Protein AF-A0A0F9N6M7-F1 (afdb_monomer_lite)

Radius of gyration: 12.06 Å; chains: 1; bounding box: 30×22×33 Å

Organism: NCBI:txid412755

Secondary structure (DSSP, 8-state):
-EEEETTEEEEEES-TT----TTTS-HHHHHHHHHHHHHT--SEEEETTTEEE-SHHHHHHHHHTT--

Foldseek 3Di:
DWDADPNFIEAEDECLVDDADPPPHDLVVSLVVLVVVLVVLGQWYAYNPPGIDGGSVRVNVVSVVSHD

Sequence (68 aa):
ILLEINNKKILFGQDLHGPIIPGVSNYGDYQNSLKKLLDLNADILCEGHFGIFQPASEVQKFIKRYID

Structure (mmCIF, N/CA/C/O backbone):
data_AF-A0A0F9N6M7-F1
#
_entry.id   AF-A0A0F9N6M7-F1
#
loop_
_atom_site.group_PDB
_atom_site.id
_atom_site.type_symbol
_atom_site.label_atom_id
_atom_site.label_alt_id
_atom_site.label_comp_id
_atom_site.label_asym_id
_atom_site.label_entity_id
_atom_site.label_seq_id
_atom_site.pdbx_PDB_ins_code
_atom_site.Cartn_x
_atom_site.Cartn_y
_atom_site.Cartn_z
_atom_site.occupancy
_atom_site.B_iso_or_equiv
_atom_site.auth_seq_id
_atom_site.auth_comp_id
_atom_site.auth_asym_id
_atom_site.auth_atom_id
_atom_site.pdbx_PDB_model_num
ATOM 1 N N . ILE A 1 1 ? -9.505 -0.187 -4.679 1.00 94.50 1 ILE A N 1
ATOM 2 C CA . ILE A 1 1 ? -10.847 0.331 -4.289 1.00 94.50 1 ILE A CA 1
ATOM 3 C C . ILE A 1 1 ? -10.753 0.817 -2.852 1.00 94.50 1 ILE A C 1
ATOM 5 O O . ILE A 1 1 ? -10.192 0.085 -2.048 1.00 94.50 1 ILE A O 1
ATOM 9 N N . LEU A 1 2 ? -11.245 2.015 -2.535 1.00 97.38 2 LEU A N 1
ATOM 10 C CA . LEU A 1 2 ? -11.332 2.502 -1.155 1.00 97.38 2 LEU A CA 1
ATOM 11 C C . LEU A 1 2 ? -12.792 2.438 -0.702 1.00 97.38 2 LEU A C 1
ATOM 13 O O . LEU A 1 2 ? -13.673 2.898 -1.425 1.00 97.38 2 LEU A O 1
ATOM 17 N N . LEU A 1 3 ? -13.033 1.862 0.469 1.00 98.00 3 LEU A N 1
ATOM 18 C CA . LEU A 1 3 ? -14.350 1.749 1.082 1.00 98.00 3 LEU A CA 1
ATOM 19 C C . LEU A 1 3 ? -14.298 2.290 2.509 1.00 98.00 3 LEU A C 1
ATOM 21 O O . LEU A 1 3 ? -13.327 2.045 3.219 1.00 98.00 3 LEU A O 1
ATOM 25 N N . GLU A 1 4 ? -15.348 2.983 2.938 1.00 98.12 4 GLU A N 1
ATOM 26 C CA . GLU A 1 4 ? -15.480 3.460 4.314 1.00 98.12 4 GLU A CA 1
ATOM 27 C C . GLU A 1 4 ? -16.652 2.756 5.003 1.00 98.12 4 GLU A C 1
ATOM 29 O O . GLU A 1 4 ? -17.789 2.827 4.541 1.00 98.12 4 GLU A O 1
ATOM 34 N N . ILE A 1 5 ? -16.373 2.044 6.099 1.00 97.56 5 ILE A N 1
ATOM 35 C CA . ILE A 1 5 ? -17.381 1.357 6.925 1.00 97.56 5 ILE A CA 1
ATOM 36 C C . ILE A 1 5 ? -17.041 1.597 8.389 1.00 97.56 5 ILE A C 1
ATOM 38 O O . ILE A 1 5 ? -15.896 1.397 8.790 1.00 97.56 5 ILE A O 1
ATOM 42 N N . ASN A 1 6 ? -18.029 1.968 9.208 1.00 96.69 6 ASN A N 1
ATOM 43 C CA . ASN A 1 6 ? -17.858 2.161 10.655 1.00 96.69 6 ASN A CA 1
ATOM 44 C C . ASN A 1 6 ? -16.650 3.058 10.996 1.00 96.69 6 ASN A C 1
ATOM 46 O O . ASN A 1 6 ? -15.856 2.729 11.876 1.00 96.69 6 ASN A O 1
ATOM 50 N N . ASN A 1 7 ? -16.496 4.167 10.263 1.00 96.31 7 ASN A N 1
ATOM 51 C CA . ASN A 1 7 ? -15.377 5.112 10.369 1.00 96.31 7 ASN A CA 1
ATOM 52 C C . ASN A 1 7 ? -13.982 4.500 10.136 1.00 96.31 7 ASN A C 1
ATOM 54 O O . ASN A 1 7 ? -12.991 5.056 10.602 1.00 96.31 7 ASN A O 1
ATOM 58 N N . LYS A 1 8 ? -13.892 3.373 9.422 1.00 97.81 8 LYS A N 1
ATOM 59 C CA . LYS A 1 8 ? -12.627 2.787 8.968 1.00 97.81 8 LYS A CA 1
ATOM 60 C C . LYS A 1 8 ? -12.506 2.852 7.457 1.00 97.81 8 LYS A C 1
ATOM 62 O O . LYS A 1 8 ? -13.449 2.496 6.748 1.00 97.81 8 LYS A O 1
ATOM 67 N N . LYS A 1 9 ? -11.320 3.216 6.979 1.00 98.56 9 LYS A N 1
ATOM 68 C CA . LYS A 1 9 ? -10.928 3.183 5.569 1.00 98.56 9 LYS A CA 1
ATOM 69 C C . LYS A 1 9 ? -10.313 1.833 5.217 1.00 98.56 9 LYS A C 1
ATOM 71 O O . LYS A 1 9 ? -9.269 1.456 5.746 1.00 98.56 9 LYS A O 1
ATOM 76 N N . ILE A 1 10 ? -10.944 1.123 4.291 1.00 98.56 10 ILE A N 1
ATOM 77 C CA . ILE A 1 10 ? -10.531 -0.193 3.804 1.00 98.56 10 ILE A CA 1
ATOM 78 C C . ILE A 1 10 ? -10.062 -0.042 2.360 1.00 98.56 10 ILE A C 1
ATOM 80 O O . ILE A 1 10 ? -10.853 0.247 1.459 1.00 98.56 10 ILE A O 1
ATOM 84 N N . LEU A 1 11 ? -8.767 -0.235 2.136 1.00 98.31 11 LEU A N 1
ATOM 85 C CA . LEU A 1 11 ? -8.153 -0.239 0.819 1.00 98.31 11 LEU A CA 1
ATOM 86 C C . LEU A 1 11 ? -8.055 -1.676 0.305 1.00 98.31 11 LEU A C 1
ATOM 88 O O . LEU A 1 11 ? -7.333 -2.499 0.850 1.00 98.31 11 LEU A O 1
ATOM 92 N N . PHE A 1 12 ? -8.743 -1.976 -0.786 1.00 97.75 12 PHE A N 1
ATOM 93 C 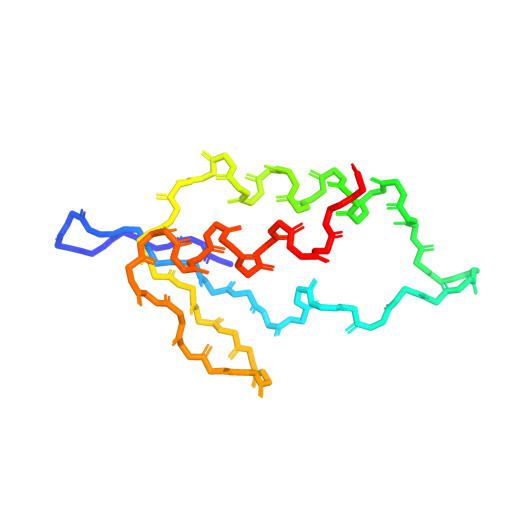CA . PHE A 1 12 ? -8.543 -3.206 -1.547 1.00 97.75 12 PHE A CA 1
ATOM 94 C C . PHE A 1 12 ? -7.512 -2.938 -2.644 1.00 97.75 12 PHE A C 1
ATOM 96 O O . PHE A 1 12 ? -7.806 -2.183 -3.584 1.00 97.75 12 PHE A O 1
ATOM 103 N N . GLY A 1 13 ? -6.324 -3.530 -2.516 1.00 92.94 13 GLY A N 1
ATOM 104 C CA . GLY A 1 13 ? -5.223 -3.412 -3.474 1.00 92.94 13 GLY A CA 1
ATOM 105 C C . GLY A 1 13 ? -4.601 -4.781 -3.720 1.00 92.94 13 GLY A C 1
ATOM 106 O O . GLY A 1 13 ? -3.993 -5.318 -2.816 1.00 92.94 13 GLY A O 1
ATOM 107 N N . GLN A 1 14 ? -4.783 -5.354 -4.912 1.00 88.06 14 GLN A N 1
ATOM 108 C CA . GLN A 1 14 ? -4.411 -6.749 -5.192 1.00 88.06 14 GLN A CA 1
ATOM 109 C C . GLN A 1 14 ? -2.904 -6.977 -5.280 1.00 88.06 14 GLN A C 1
ATOM 111 O O . GLN A 1 14 ? -2.398 -7.769 -4.499 1.00 88.06 14 GLN A O 1
ATOM 116 N N . ASP A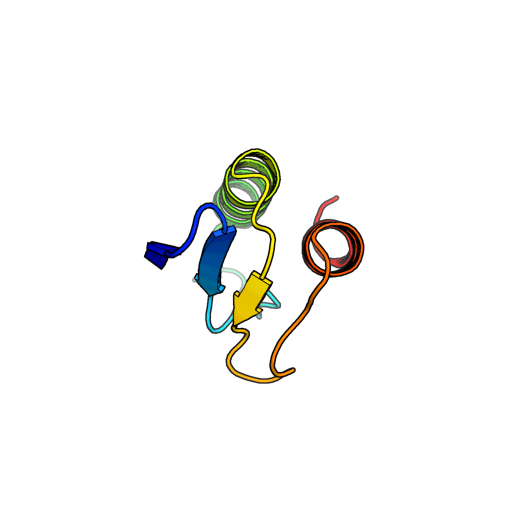 1 15 ? -2.231 -6.265 -6.190 1.00 93.31 15 ASP A N 1
ATOM 117 C CA . ASP A 1 15 ? -0.842 -6.542 -6.583 1.00 93.31 15 ASP A CA 1
ATOM 118 C C . ASP A 1 15 ? 0.029 -5.298 -6.413 1.00 93.31 15 ASP A C 1
ATOM 120 O O . ASP A 1 15 ? 0.709 -4.831 -7.328 1.00 93.31 15 ASP A O 1
ATOM 124 N N . LEU A 1 16 ? -0.019 -4.708 -5.216 1.00 94.75 16 LEU A N 1
ATOM 125 C CA . LEU A 1 16 ? 0.771 -3.507 -4.921 1.00 94.75 16 LEU A CA 1
ATOM 126 C C . LEU A 1 16 ? 2.276 -3.785 -4.911 1.00 94.75 16 LEU A C 1
ATOM 128 O O . LEU A 1 16 ? 3.060 -2.852 -5.007 1.00 94.75 16 LEU A O 1
ATOM 132 N N . HIS A 1 17 ? 2.666 -5.051 -4.791 1.00 93.56 17 HIS A N 1
ATOM 133 C CA . HIS A 1 17 ? 4.052 -5.491 -4.736 1.00 93.56 17 HIS A CA 1
ATOM 134 C C . HIS A 1 17 ? 4.733 -5.605 -6.114 1.00 93.56 17 HIS A C 1
ATOM 136 O O . HIS A 1 17 ? 5.940 -5.850 -6.170 1.00 93.56 17 HIS A O 1
ATOM 142 N N . GLY A 1 18 ? 3.991 -5.447 -7.216 1.00 86.88 18 GLY A N 1
ATOM 143 C CA . GLY A 1 18 ? 4.496 -5.656 -8.577 1.00 86.88 18 GLY A CA 1
ATOM 144 C C . GLY A 1 18 ? 4.248 -7.080 -9.102 1.00 86.88 18 GLY A C 1
ATOM 145 O O . GLY A 1 18 ? 3.394 -7.781 -8.569 1.00 86.88 18 GLY A O 1
ATOM 146 N N . PRO A 1 19 ? 4.953 -7.524 -10.161 1.00 90.50 19 PRO A N 1
ATOM 147 C CA . PRO A 1 19 ? 6.247 -7.030 -10.639 1.00 90.50 19 PRO A CA 1
ATOM 148 C C . PRO A 1 19 ? 6.170 -5.782 -11.531 1.00 90.50 19 PRO A C 1
ATOM 150 O O . PRO A 1 19 ? 5.177 -5.538 -12.210 1.00 90.50 19 PRO A O 1
ATOM 153 N N . ILE A 1 20 ? 7.271 -5.027 -11.583 1.00 92.94 20 ILE A N 1
ATOM 154 C CA . ILE A 1 20 ? 7.478 -3.964 -12.575 1.00 92.94 20 ILE A CA 1
ATOM 155 C C . ILE A 1 20 ? 8.260 -4.549 -13.746 1.00 92.94 20 ILE A C 1
ATOM 157 O O . ILE A 1 20 ? 9.422 -4.925 -13.600 1.00 92.94 20 ILE A O 1
ATOM 161 N N . ILE A 1 21 ? 7.616 -4.633 -14.907 1.00 93.94 21 ILE A N 1
ATOM 162 C CA . ILE A 1 21 ? 8.172 -5.289 -16.092 1.00 93.94 21 ILE A CA 1
ATOM 163 C C . ILE A 1 21 ? 8.675 -4.218 -17.074 1.00 93.94 21 ILE A 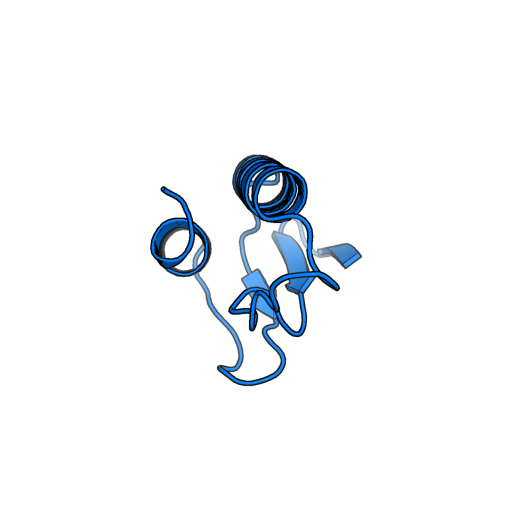C 1
ATOM 165 O O . ILE A 1 21 ? 7.867 -3.422 -17.561 1.00 93.94 21 ILE A O 1
ATOM 169 N N . PRO A 1 22 ? 9.979 -4.180 -17.414 1.00 92.00 22 PRO A N 1
ATOM 170 C CA . PRO A 1 22 ? 10.509 -3.240 -18.401 1.00 92.00 22 PRO A CA 1
ATOM 171 C C . PRO A 1 22 ? 9.788 -3.348 -19.750 1.00 92.00 22 PRO A C 1
ATOM 173 O O . PRO A 1 22 ? 9.597 -4.441 -20.276 1.00 92.00 22 PRO A O 1
ATOM 176 N N . GLY A 1 23 ? 9.379 -2.208 -20.309 1.00 92.56 23 GLY A N 1
ATOM 177 C CA . GLY A 1 23 ? 8.646 -2.150 -21.580 1.00 92.56 23 GLY A CA 1
ATOM 178 C C . GLY A 1 23 ? 7.144 -2.451 -21.484 1.00 92.56 23 GLY A C 1
ATOM 179 O O . GLY A 1 23 ? 6.449 -2.306 -22.484 1.00 92.56 23 GLY A O 1
ATOM 180 N N . VAL A 1 24 ? 6.633 -2.818 -20.302 1.00 93.56 24 VAL A N 1
ATOM 181 C CA . VAL A 1 24 ? 5.194 -3.029 -20.041 1.00 93.56 24 VAL A CA 1
ATOM 182 C C . VAL A 1 24 ? 4.696 -2.091 -18.942 1.00 93.56 24 VAL A C 1
ATOM 184 O O . VAL A 1 24 ? 3.657 -1.452 -19.087 1.00 93.56 24 VAL A O 1
ATOM 187 N N . SER A 1 25 ? 5.445 -1.985 -17.847 1.00 94.06 25 SER A N 1
ATOM 188 C CA . SER A 1 25 ? 5.131 -1.139 -16.699 1.00 94.06 25 SER A CA 1
ATOM 189 C C . SER A 1 25 ? 5.900 0.181 -16.762 1.00 94.06 25 SER A C 1
ATOM 191 O O . SER A 1 25 ? 7.064 0.218 -17.162 1.00 94.06 25 SER A O 1
ATOM 193 N N . ASN A 1 26 ? 5.281 1.261 -16.284 1.00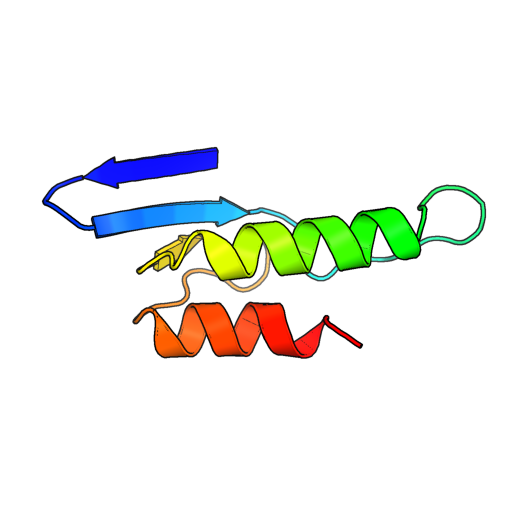 96.06 26 ASN A N 1
ATOM 194 C CA . ASN A 1 26 ? 5.968 2.524 -16.034 1.00 96.06 26 ASN A CA 1
ATOM 195 C C . ASN A 1 26 ? 6.325 2.632 -14.546 1.00 96.06 26 ASN A C 1
ATOM 197 O O . ASN A 1 26 ? 5.446 2.686 -13.686 1.00 96.06 26 ASN A O 1
ATOM 201 N N . TYR A 1 27 ? 7.625 2.676 -14.249 1.00 95.25 27 TYR A N 1
ATOM 202 C CA . TYR A 1 27 ? 8.109 2.749 -12.873 1.00 95.25 27 TYR A CA 1
ATOM 203 C C . TYR A 1 27 ? 7.702 4.041 -12.153 1.00 95.25 27 TYR A C 1
ATOM 205 O O . TYR A 1 27 ? 7.323 4.009 -10.984 1.00 95.25 27 TYR A O 1
ATOM 213 N N . GLY A 1 28 ? 7.727 5.176 -12.856 1.00 96.69 28 GLY A N 1
ATOM 214 C CA . GLY A 1 28 ? 7.320 6.463 -12.297 1.00 96.69 28 GLY A CA 1
ATOM 215 C C . GLY A 1 28 ? 5.835 6.486 -11.937 1.00 96.69 28 GLY A C 1
ATOM 216 O O . GLY A 1 28 ? 5.471 6.927 -10.847 1.00 96.69 28 GLY A O 1
ATOM 217 N N . ASP A 1 29 ? 4.977 5.948 -12.805 1.00 96.94 29 ASP A N 1
ATOM 218 C CA . ASP A 1 29 ? 3.536 5.859 -12.534 1.00 96.94 29 ASP A CA 1
ATOM 219 C C . ASP A 1 29 ? 3.228 4.914 -11.372 1.00 96.94 29 ASP A C 1
ATOM 221 O O . ASP A 1 29 ? 2.353 5.208 -10.552 1.00 96.94 29 ASP A O 1
ATOM 225 N N . TYR A 1 30 ? 3.975 3.815 -11.254 1.00 96.38 30 TYR A N 1
ATOM 226 C CA . TYR A 1 30 ? 3.899 2.914 -10.108 1.00 96.38 30 TYR A CA 1
ATOM 227 C C . TYR A 1 30 ? 4.263 3.629 -8.799 1.00 96.38 30 TYR A C 1
ATOM 229 O O . TYR A 1 30 ? 3.449 3.658 -7.873 1.00 96.38 30 TYR A O 1
ATOM 237 N N . GLN A 1 31 ? 5.419 4.300 -8.749 1.00 97.31 31 GLN A N 1
ATOM 238 C CA . GLN A 1 31 ? 5.863 5.069 -7.580 1.00 97.31 31 GLN A CA 1
ATOM 239 C C . GLN A 1 31 ? 4.854 6.163 -7.193 1.00 97.31 31 GLN A C 1
ATOM 241 O O . GLN A 1 31 ? 4.502 6.321 -6.021 1.00 97.31 31 GLN A O 1
ATOM 246 N N . ASN A 1 32 ? 4.321 6.890 -8.177 1.00 97.88 32 ASN A N 1
ATOM 247 C CA . ASN A 1 32 ? 3.292 7.906 -7.952 1.00 97.88 32 ASN A CA 1
ATOM 248 C C . ASN A 1 32 ? 1.979 7.301 -7.439 1.00 97.88 32 ASN A C 1
ATOM 250 O O . ASN A 1 32 ? 1.307 7.904 -6.601 1.00 97.88 32 ASN A O 1
ATOM 254 N N . SER A 1 33 ? 1.606 6.116 -7.919 1.00 96.31 33 SER A N 1
ATOM 255 C CA . SER A 1 33 ? 0.407 5.412 -7.462 1.00 96.31 33 SER A CA 1
ATOM 256 C C . SER A 1 33 ? 0.551 4.954 -6.013 1.00 96.31 33 SER A C 1
ATOM 258 O O . SER A 1 33 ? -0.353 5.198 -5.218 1.00 96.31 33 SER A O 1
ATOM 260 N N . LEU A 1 34 ? 1.696 4.385 -5.628 1.00 97.50 34 LEU A N 1
ATOM 261 C CA . LEU A 1 34 ? 1.961 3.995 -4.239 1.00 97.50 34 LEU A CA 1
ATOM 262 C C . LEU A 1 34 ? 1.919 5.189 -3.278 1.00 97.50 34 LEU A C 1
ATOM 264 O O . LEU A 1 34 ? 1.312 5.089 -2.213 1.00 97.50 34 LEU A O 1
ATOM 268 N N . LYS A 1 35 ? 2.492 6.336 -3.666 1.00 98.06 35 LYS A N 1
ATOM 269 C CA . LYS A 1 35 ? 2.435 7.580 -2.874 1.00 98.06 35 LYS A CA 1
ATOM 270 C C . LYS A 1 35 ? 0.993 8.056 -2.677 1.00 98.06 35 LYS A C 1
ATOM 272 O O . LYS A 1 35 ? 0.586 8.305 -1.548 1.00 98.06 35 LYS A O 1
ATOM 277 N N . LYS A 1 36 ? 0.177 8.049 -3.739 1.00 97.94 36 LYS A N 1
ATOM 278 C CA . LYS A 1 36 ? -1.262 8.359 -3.639 1.00 97.94 36 LYS A CA 1
ATOM 279 C C . LYS A 1 36 ? -1.999 7.406 -2.700 1.00 97.94 36 LYS A C 1
ATOM 281 O O . LYS A 1 36 ? -2.851 7.853 -1.943 1.00 97.94 36 LYS A O 1
ATOM 286 N N . LEU A 1 37 ? -1.696 6.105 -2.743 1.00 97.75 37 LEU A N 1
ATOM 287 C CA . LEU A 1 37 ? -2.306 5.122 -1.842 1.00 97.75 37 LEU A CA 1
ATOM 288 C C . LEU A 1 37 ? -1.903 5.351 -0.381 1.00 97.75 37 LEU A C 1
ATOM 290 O O . LEU A 1 37 ? -2.738 5.182 0.506 1.00 97.75 37 LEU A O 1
ATOM 294 N N . LEU A 1 38 ? -0.658 5.763 -0.133 1.00 97.31 38 LEU A N 1
ATOM 295 C CA . LEU A 1 38 ? -0.179 6.120 1.201 1.00 97.31 38 LEU A CA 1
ATOM 296 C C . LEU A 1 38 ? -0.959 7.318 1.774 1.00 97.31 38 LEU A C 1
ATOM 298 O O . LEU A 1 38 ? -1.376 7.274 2.932 1.00 97.31 38 LEU A O 1
ATOM 302 N N . ASP A 1 39 ? -1.238 8.328 0.946 1.00 98.00 39 ASP A N 1
ATOM 303 C CA . ASP A 1 39 ? -1.982 9.537 1.334 1.00 98.00 39 ASP A CA 1
ATOM 304 C C . ASP A 1 39 ? -3.458 9.270 1.678 1.00 98.00 39 ASP A C 1
ATOM 306 O O . ASP A 1 39 ? -4.092 10.060 2.385 1.00 98.00 39 ASP A O 1
ATOM 310 N N . LEU A 1 40 ? -4.018 8.131 1.250 1.00 97.44 40 LEU A N 1
ATOM 311 C CA . LEU A 1 40 ? -5.378 7.734 1.634 1.00 97.44 40 LEU A CA 1
ATOM 312 C C . LEU A 1 40 ? -5.507 7.475 3.140 1.00 97.44 40 LEU A C 1
ATOM 314 O O . LEU A 1 40 ? -6.620 7.563 3.670 1.00 97.44 40 LEU A O 1
ATOM 318 N N . ASN A 1 41 ? -4.388 7.189 3.823 1.00 97.19 41 ASN A N 1
ATOM 319 C CA . ASN A 1 41 ? -4.337 6.847 5.245 1.00 97.19 41 ASN A CA 1
ATOM 320 C C . ASN A 1 41 ? -5.331 5.726 5.597 1.00 97.19 41 ASN A C 1
ATOM 322 O O . ASN A 1 41 ? -6.158 5.873 6.494 1.00 97.19 41 ASN A O 1
ATOM 326 N N . ALA A 1 42 ? -5.292 4.631 4.833 1.00 98.44 42 ALA A N 1
ATOM 327 C CA . ALA A 1 42 ? -6.172 3.490 5.052 1.00 98.44 42 ALA A CA 1
ATOM 328 C C . ALA A 1 42 ? -5.849 2.769 6.371 1.00 98.44 42 ALA A C 1
ATOM 330 O O . ALA A 1 42 ? -4.685 2.537 6.699 1.00 98.44 42 ALA A O 1
ATOM 331 N N . ASP A 1 43 ? -6.893 2.374 7.097 1.00 98.75 43 ASP A N 1
ATOM 332 C CA . ASP A 1 43 ? -6.784 1.617 8.346 1.00 98.75 43 ASP A CA 1
ATOM 333 C C . ASP A 1 43 ? -6.517 0.132 8.098 1.00 98.75 43 ASP A C 1
ATOM 335 O O . ASP A 1 43 ? -5.872 -0.535 8.911 1.00 98.75 43 ASP A O 1
ATOM 339 N N . ILE A 1 44 ? -7.047 -0.380 6.984 1.00 98.56 44 ILE A N 1
ATOM 340 C CA . ILE A 1 44 ? -6.975 -1.781 6.576 1.00 98.56 44 ILE A CA 1
ATOM 341 C C . ILE A 1 44 ? -6.593 -1.837 5.097 1.00 98.56 44 ILE A C 1
ATOM 343 O O . ILE A 1 44 ? -7.219 -1.170 4.273 1.00 98.56 44 ILE A O 1
ATOM 347 N N . LEU A 1 45 ? -5.606 -2.662 4.752 1.00 98.50 45 LEU A N 1
ATOM 348 C CA . LEU A 1 45 ? -5.280 -3.037 3.375 1.00 98.50 45 LEU A CA 1
ATOM 349 C C . LEU A 1 45 ? -5.594 -4.520 3.170 1.00 98.50 45 LEU A C 1
ATOM 351 O O . LEU A 1 45 ? -5.041 -5.371 3.860 1.00 98.50 45 LEU A O 1
ATOM 355 N N . CYS A 1 46 ? -6.455 -4.821 2.204 1.00 97.88 46 CYS A N 1
ATOM 356 C CA . CYS A 1 46 ? -6.710 -6.171 1.714 1.00 97.88 46 CYS A CA 1
ATOM 357 C C . CYS A 1 46 ? -5.819 -6.419 0.490 1.00 97.88 46 CYS A C 1
ATOM 359 O O . CYS A 1 46 ? -6.157 -5.958 -0.606 1.00 97.88 46 CYS A O 1
ATOM 361 N N . GLU A 1 47 ? -4.695 -7.107 0.695 1.00 96.38 47 GLU A N 1
ATOM 362 C CA . GLU A 1 47 ? -3.722 -7.465 -0.341 1.00 96.38 47 GLU A CA 1
ATOM 363 C C . GLU A 1 47 ? -3.955 -8.893 -0.850 1.00 96.38 47 GLU A C 1
ATOM 365 O O . GLU A 1 47 ? -4.267 -9.797 -0.070 1.00 96.38 47 GLU A O 1
ATOM 370 N N . GLY A 1 48 ? -3.882 -9.087 -2.170 1.00 93.94 48 GLY A N 1
ATOM 371 C CA . GLY A 1 48 ? -4.323 -10.323 -2.822 1.00 93.94 48 GLY A CA 1
ATOM 372 C C . GLY A 1 48 ? -3.436 -11.541 -2.552 1.00 93.94 48 GLY A C 1
ATOM 373 O O . GLY A 1 48 ? -3.939 -12.662 -2.526 1.00 93.94 48 GLY A O 1
ATOM 374 N N . HIS A 1 49 ? -2.144 -11.329 -2.319 1.00 93.75 49 HIS A N 1
ATOM 375 C CA . HIS A 1 49 ? -1.114 -12.360 -2.194 1.00 93.75 49 HIS A CA 1
ATOM 376 C C . HIS A 1 49 ? -0.570 -12.492 -0.768 1.00 93.75 49 HIS A C 1
ATOM 378 O O . HIS A 1 49 ? -0.194 -13.585 -0.343 1.00 93.75 49 HIS A O 1
ATOM 384 N N . PHE A 1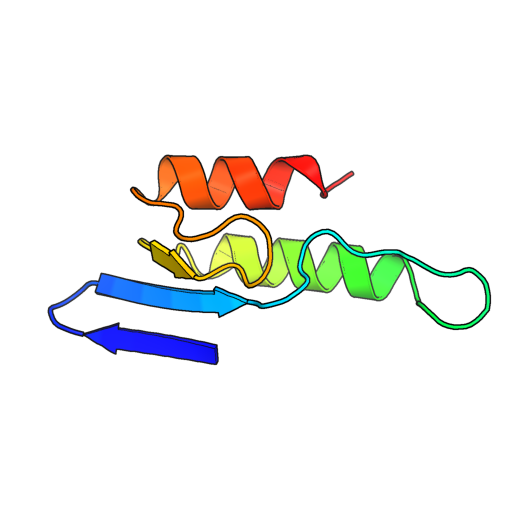 50 ? -0.540 -11.393 -0.016 1.00 95.00 50 PHE A N 1
ATOM 385 C CA . PHE A 1 50 ? 0.028 -11.329 1.331 1.00 95.00 50 PHE A CA 1
ATOM 386 C C . PHE A 1 50 ? -1.025 -11.229 2.442 1.00 95.00 50 PHE A C 1
ATOM 388 O O . PHE A 1 50 ? -0.680 -11.327 3.620 1.00 95.00 50 PHE A O 1
ATOM 395 N N . GLY A 1 51 ? -2.305 -11.083 2.086 1.00 95.88 51 GLY A N 1
ATOM 396 C CA . GLY A 1 51 ? -3.421 -11.072 3.026 1.00 95.88 51 GLY A CA 1
ATOM 397 C C . GLY A 1 51 ? -3.771 -9.680 3.552 1.00 95.88 51 GLY A C 1
ATOM 398 O O . GLY A 1 51 ? -3.651 -8.674 2.856 1.00 95.88 51 GLY A O 1
ATOM 399 N N . ILE A 1 52 ? -4.287 -9.620 4.782 1.00 97.88 52 ILE A N 1
ATOM 400 C CA . ILE A 1 52 ? -4.849 -8.391 5.358 1.00 97.88 52 ILE A CA 1
ATOM 401 C C . ILE A 1 52 ? -3.836 -7.716 6.285 1.00 97.88 52 ILE A C 1
ATOM 403 O O . ILE A 1 52 ? -3.387 -8.315 7.262 1.00 97.88 52 ILE A O 1
ATOM 407 N N . PHE A 1 53 ? -3.552 -6.439 6.030 1.00 98.44 53 PHE A N 1
ATOM 408 C CA . PHE A 1 53 ? -2.705 -5.589 6.866 1.00 98.44 53 PHE A CA 1
ATOM 409 C C . PHE A 1 53 ? -3.550 -4.595 7.658 1.00 98.44 53 PHE A C 1
ATOM 411 O O . PHE A 1 53 ? -4.356 -3.857 7.095 1.00 98.44 53 PHE A O 1
ATOM 418 N N . GLN A 1 54 ? -3.342 -4.573 8.970 1.00 98.00 54 GLN A N 1
ATOM 419 C CA . GLN A 1 54 ? -3.920 -3.626 9.921 1.00 98.00 54 GLN A CA 1
ATOM 420 C C . GLN A 1 54 ? -3.081 -3.668 11.215 1.00 98.00 54 GLN A C 1
ATOM 422 O O . GLN A 1 54 ? -2.507 -4.719 11.513 1.00 98.00 54 GLN A O 1
ATOM 427 N N . PRO A 1 55 ? -2.995 -2.583 12.005 1.00 98.00 55 PRO A N 1
ATOM 428 C CA . PRO A 1 55 ? -3.665 -1.290 11.823 1.00 98.00 55 PRO A CA 1
ATOM 429 C C . PRO A 1 55 ? -2.995 -0.427 10.735 1.00 98.00 55 PRO A C 1
ATOM 431 O O . PRO A 1 55 ? -2.074 -0.886 10.059 1.00 98.00 55 PRO A O 1
ATOM 434 N N . ALA A 1 56 ? -3.423 0.834 10.591 1.00 98.38 56 ALA A N 1
ATOM 435 C CA . ALA A 1 56 ? -2.906 1.788 9.600 1.00 98.38 56 ALA A CA 1
ATOM 436 C C . ALA A 1 56 ? -1.365 1.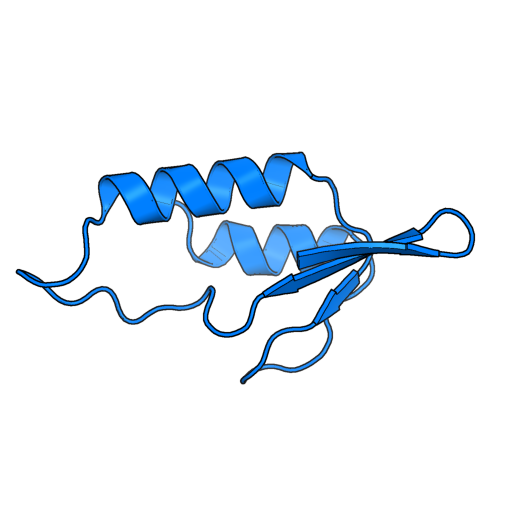840 9.521 1.00 98.38 56 ALA A C 1
ATOM 438 O O . ALA A 1 56 ? -0.802 2.003 8.441 1.00 98.38 56 ALA A O 1
ATOM 439 N N . SER A 1 57 ? -0.654 1.649 10.640 1.00 98.44 57 SER A N 1
ATOM 440 C CA . SER A 1 57 ? 0.814 1.602 10.655 1.00 98.44 57 SER A CA 1
ATOM 441 C C . SER A 1 57 ? 1.389 0.439 9.841 1.00 98.44 57 SER A C 1
ATOM 443 O O . SER A 1 57 ? 2.377 0.630 9.133 1.00 98.44 57 SER A O 1
ATOM 445 N N . GLU A 1 58 ? 0.774 -0.747 9.892 1.00 98.62 58 GLU A N 1
ATOM 446 C CA . GLU A 1 58 ? 1.209 -1.897 9.091 1.00 98.62 58 GLU A CA 1
ATOM 447 C C . GLU A 1 58 ? 0.828 -1.724 7.616 1.00 98.62 58 GLU A C 1
ATOM 449 O O . GLU A 1 58 ? 1.600 -2.125 6.748 1.00 98.62 58 GLU A O 1
ATOM 454 N N . VAL A 1 59 ? -0.286 -1.042 7.316 1.00 98.50 59 VAL A N 1
ATOM 455 C CA . VAL A 1 59 ? -0.633 -0.638 5.940 1.00 98.50 59 VAL A CA 1
ATOM 456 C C . VAL A 1 59 ? 0.440 0.288 5.366 1.00 98.50 59 VAL A C 1
ATOM 458 O O . VAL A 1 59 ? 0.992 0.023 4.297 1.00 98.50 59 VAL A O 1
ATOM 461 N N . GLN A 1 60 ? 0.788 1.352 6.096 1.00 98.44 60 GLN A N 1
ATOM 462 C CA . GLN A 1 60 ? 1.829 2.292 5.679 1.00 98.44 60 GLN A CA 1
ATOM 463 C C . GLN A 1 60 ? 3.179 1.597 5.513 1.00 98.44 60 GLN A C 1
ATOM 465 O O . GLN A 1 60 ? 3.879 1.842 4.534 1.00 98.44 60 GLN A O 1
ATOM 470 N N . LYS A 1 61 ? 3.552 0.731 6.458 1.00 98.44 61 LYS A N 1
ATOM 471 C CA . LYS A 1 61 ? 4.795 -0.042 6.405 1.00 98.44 61 LYS A CA 1
ATOM 472 C C . LYS A 1 61 ? 4.829 -0.960 5.191 1.00 98.44 61 LYS A C 1
ATOM 474 O O . LYS A 1 61 ? 5.865 -1.028 4.542 1.00 98.44 61 LYS A O 1
ATOM 479 N N . PHE A 1 62 ? 3.725 -1.631 4.862 1.00 98.12 62 PHE A N 1
ATOM 480 C CA . PHE A 1 62 ? 3.643 -2.457 3.663 1.00 98.12 62 PHE A CA 1
ATOM 481 C C . PHE A 1 62 ? 3.878 -1.623 2.400 1.00 98.12 62 PHE A C 1
ATOM 483 O O . PHE A 1 62 ? 4.798 -1.928 1.651 1.00 98.12 62 PHE A O 1
ATOM 490 N N . ILE A 1 63 ? 3.127 -0.534 2.205 1.00 97.75 63 ILE A N 1
ATOM 491 C CA . ILE A 1 63 ? 3.242 0.317 1.005 1.00 97.75 63 ILE A CA 1
ATOM 492 C C . ILE A 1 63 ? 4.645 0.938 0.897 1.00 97.75 63 ILE A C 1
ATOM 494 O O . ILE A 1 63 ? 5.247 0.920 -0.174 1.00 97.75 63 ILE A O 1
ATOM 498 N N . LYS A 1 64 ? 5.210 1.430 2.009 1.00 98.00 64 LYS A N 1
ATOM 499 C CA . LYS A 1 64 ? 6.545 2.057 2.048 1.00 98.00 64 LYS A CA 1
ATOM 500 C C . LYS A 1 64 ? 7.686 1.113 1.670 1.00 98.00 64 LYS A C 1
ATOM 502 O O . LYS A 1 64 ? 8.712 1.600 1.223 1.00 98.00 64 LYS A O 1
ATOM 507 N N . ARG A 1 65 ? 7.531 -0.210 1.811 1.00 96.75 65 ARG A N 1
ATOM 508 C CA . ARG A 1 65 ? 8.553 -1.182 1.362 1.00 96.75 65 ARG A CA 1
ATOM 509 C C . ARG A 1 65 ? 8.788 -1.156 -0.148 1.00 96.75 65 ARG A C 1
ATOM 511 O O . ARG A 1 65 ? 9.793 -1.695 -0.594 1.00 96.75 65 ARG A O 1
ATOM 518 N N . TYR A 1 66 ? 7.855 -0.582 -0.902 1.00 95.75 66 TYR A N 1
ATOM 519 C CA . TYR A 1 66 ? 7.881 -0.540 -2.358 1.00 95.75 66 TYR A CA 1
ATOM 520 C C . TYR A 1 66 ? 8.057 0.880 -2.914 1.00 95.75 66 TYR A C 1
ATOM 522 O O . TYR A 1 66 ? 8.017 1.065 -4.130 1.00 95.75 66 TYR A O 1
ATOM 530 N N . ILE A 1 67 ? 8.225 1.876 -2.038 1.00 95.81 67 ILE A N 1
ATOM 531 C CA . ILE A 1 67 ? 8.515 3.257 -2.422 1.00 95.81 67 ILE A CA 1
ATOM 532 C C . ILE A 1 67 ? 10.027 3.480 -2.358 1.00 95.81 67 ILE A C 1
ATOM 534 O O . ILE A 1 67 ? 10.650 3.106 -1.364 1.00 95.81 67 ILE A O 1
ATOM 538 N N . ASP A 1 68 ? 10.562 4.133 -3.390 1.00 92.56 68 ASP A N 1
ATOM 539 C CA . ASP A 1 68 ? 11.931 4.669 -3.416 1.00 92.56 68 ASP A CA 1
ATOM 540 C C . ASP A 1 68 ? 12.033 6.059 -2.773 1.00 92.56 68 ASP A C 1
ATOM 542 O O . ASP A 1 68 ? 11.142 6.916 -3.031 1.00 92.56 68 ASP A O 1
#

pLDDT: mean 96.29, std 2.53, range [86.88, 98.75]

InterPro domains:
  IPR036866 Ribonuclease Z/Hydroxyacylglutathione hydrolase-like [G3DSA:3.60.15.10] (5-68)
  IPR036866 Ribonuclease Z/Hydroxyacylglutathione hydrolase-like [SSF56281] (7-67)